Protein AF-A0A0M8WQP1-F1 (afdb_monomer_lite)

Structure (mmCIF, N/CA/C/O backbone):
data_AF-A0A0M8WQP1-F1
#
_entry.id   AF-A0A0M8WQP1-F1
#
loop_
_atom_site.group_PDB
_atom_site.id
_atom_site.type_symbol
_atom_site.label_atom_id
_atom_site.label_alt_id
_atom_site.label_comp_id
_atom_site.label_asym_id
_atom_site.label_entity_id
_atom_site.label_seq_id
_atom_site.pdbx_PDB_ins_code
_atom_site.Cartn_x
_atom_site.Cartn_y
_atom_site.Cartn_z
_atom_site.occupancy
_atom_site.B_iso_or_equiv
_atom_site.auth_seq_id
_atom_site.auth_comp_id
_atom_site.auth_asym_id
_atom_site.auth_atom_id
_atom_site.pdbx_PDB_model_num
ATOM 1 N N . MET A 1 1 ? 67.702 8.028 25.833 1.00 37.06 1 MET A N 1
ATOM 2 C CA . MET A 1 1 ? 66.998 8.986 26.707 1.00 37.06 1 MET A CA 1
ATOM 3 C C . MET A 1 1 ? 65.674 9.321 26.037 1.00 37.06 1 MET A C 1
ATOM 5 O O . MET A 1 1 ? 65.699 9.980 25.015 1.00 37.06 1 MET A O 1
ATOM 9 N N . ARG A 1 2 ? 64.598 8.787 26.630 1.00 39.31 2 ARG A N 1
ATOM 10 C CA . ARG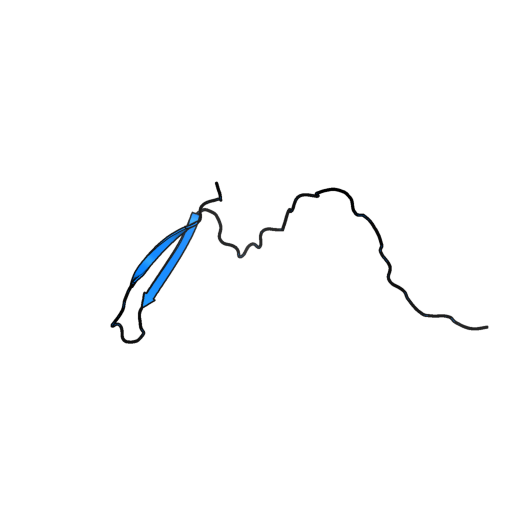 A 1 2 ? 63.164 9.122 26.553 1.00 39.31 2 ARG A CA 1
ATOM 11 C C . ARG A 1 2 ? 62.395 9.042 25.228 1.00 39.31 2 ARG A C 1
ATOM 13 O O . ARG A 1 2 ? 62.635 9.775 24.278 1.00 39.31 2 ARG A O 1
ATOM 20 N N . ASP A 1 3 ? 61.399 8.169 25.321 1.00 42.56 3 ASP A N 1
ATOM 21 C CA . ASP A 1 3 ? 60.163 8.038 24.565 1.00 42.56 3 ASP A CA 1
ATOM 22 C C . ASP A 1 3 ? 59.420 9.366 24.369 1.00 42.56 3 ASP A C 1
ATOM 24 O O . ASP A 1 3 ? 59.408 10.223 25.257 1.00 42.56 3 ASP A O 1
ATOM 28 N N . ALA A 1 4 ? 58.711 9.472 23.246 1.00 45.72 4 ALA A N 1
ATOM 29 C CA . ALA A 1 4 ? 57.502 10.277 23.144 1.00 45.72 4 ALA A CA 1
ATOM 30 C C . ALA A 1 4 ? 56.519 9.586 22.187 1.00 45.72 4 ALA A C 1
ATOM 32 O O . ALA A 1 4 ? 56.663 9.639 20.966 1.00 45.72 4 ALA A O 1
ATOM 33 N N . ASP A 1 5 ? 55.542 8.912 22.786 1.00 47.00 5 ASP A N 1
ATOM 34 C CA . ASP A 1 5 ? 54.230 8.646 22.206 1.00 47.00 5 ASP A CA 1
ATOM 35 C C . ASP A 1 5 ? 53.362 9.915 22.331 1.00 47.00 5 ASP A C 1
ATOM 37 O O . ASP A 1 5 ? 53.475 10.628 23.329 1.00 47.00 5 ASP A O 1
ATOM 41 N N . VAL A 1 6 ? 52.556 10.206 21.303 1.00 52.97 6 VAL A N 1
ATOM 42 C CA . VAL A 1 6 ? 51.119 10.566 21.359 1.00 52.97 6 VAL A CA 1
ATOM 43 C C . VAL A 1 6 ? 50.630 10.855 19.918 1.00 52.97 6 VAL A C 1
ATOM 45 O O . VAL A 1 6 ? 51.256 11.639 19.196 1.00 52.97 6 VAL A O 1
ATOM 48 N N . PRO A 1 7 ? 49.510 10.248 19.473 1.00 48.03 7 PRO A N 1
ATOM 49 C CA . PRO A 1 7 ? 49.035 10.280 18.092 1.00 48.03 7 PRO A CA 1
ATOM 50 C C . PRO A 1 7 ? 48.078 11.450 17.813 1.00 48.03 7 PRO A C 1
ATOM 52 O O . PRO A 1 7 ? 47.316 11.880 18.674 1.00 48.03 7 PRO A O 1
ATOM 55 N N . GLY A 1 8 ? 48.051 11.917 16.563 1.00 39.03 8 GLY A N 1
ATOM 56 C CA . GLY A 1 8 ? 47.115 12.942 16.098 1.00 39.03 8 GLY A CA 1
ATOM 57 C C . GLY A 1 8 ? 46.661 12.662 14.673 1.00 39.03 8 GLY A C 1
ATOM 58 O O . GLY A 1 8 ? 47.346 13.001 13.712 1.00 39.03 8 GLY A O 1
ATOM 59 N N . GLY A 1 9 ? 45.507 12.006 14.547 1.00 49.53 9 GLY A N 1
ATOM 60 C CA . GLY A 1 9 ? 44.828 11.774 13.280 1.00 49.53 9 GLY A CA 1
ATOM 61 C C . GLY A 1 9 ? 44.459 13.089 12.599 1.00 49.53 9 GLY A C 1
ATOM 62 O O . GLY A 1 9 ? 43.683 13.881 13.120 1.00 49.53 9 GLY A O 1
ATOM 63 N N . GLY A 1 10 ? 44.996 13.294 11.403 1.00 40.56 10 GLY A N 1
ATOM 64 C CA . GLY A 1 10 ? 44.653 14.416 10.541 1.00 40.56 10 GLY A CA 1
ATOM 65 C C . GLY A 1 10 ? 44.812 14.009 9.087 1.00 40.56 10 GLY A C 1
ATOM 66 O O . GLY A 1 10 ? 45.797 14.355 8.443 1.00 40.56 10 GLY A O 1
ATOM 67 N N . LYS A 1 11 ? 43.866 13.230 8.552 1.00 44.69 11 LYS A N 1
ATOM 68 C CA . LYS A 1 11 ? 43.725 13.090 7.098 1.00 44.69 11 LYS A CA 1
ATOM 69 C C . LYS A 1 11 ? 42.884 14.265 6.610 1.00 44.69 11 LYS A C 1
ATOM 71 O O . LYS A 1 11 ? 41.666 14.178 6.541 1.00 44.69 11 LYS A O 1
ATOM 76 N N . ALA A 1 12 ? 43.543 15.377 6.309 1.00 49.66 12 ALA A N 1
ATOM 77 C CA . ALA A 1 12 ? 42.946 16.448 5.527 1.00 49.66 12 ALA A CA 1
ATOM 78 C C . ALA A 1 12 ? 43.215 16.166 4.047 1.00 49.66 12 ALA A C 1
ATOM 80 O O . ALA A 1 12 ? 44.365 16.297 3.642 1.00 49.66 12 ALA A O 1
ATOM 81 N N . VAL A 1 13 ? 42.207 15.795 3.244 1.00 44.62 13 VAL A N 1
ATOM 82 C CA . VAL A 1 13 ? 42.300 15.916 1.775 1.00 44.62 13 VAL A CA 1
ATOM 83 C C . VAL A 1 13 ? 4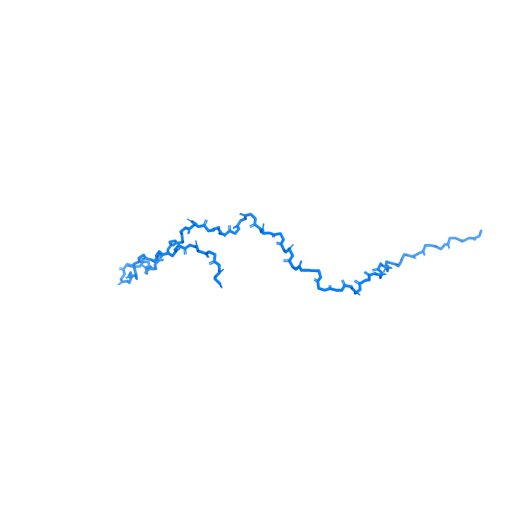0.915 16.085 1.126 1.00 44.62 13 VAL A C 1
ATOM 85 O O . VAL A 1 13 ? 40.118 15.154 1.121 1.00 44.62 13 VAL A O 1
ATOM 88 N N . GLY A 1 14 ? 40.695 17.247 0.496 1.00 39.22 14 GLY A N 1
ATOM 89 C CA . GLY A 1 14 ? 40.041 17.332 -0.819 1.00 39.22 14 GLY A CA 1
ATOM 90 C C . GLY A 1 14 ? 38.574 17.764 -0.889 1.00 39.22 14 GLY A C 1
ATOM 91 O O . GLY A 1 14 ? 37.694 16.930 -1.064 1.00 39.22 14 GLY A O 1
ATOM 92 N N . LEU A 1 15 ? 38.323 19.077 -0.906 1.00 54.91 15 LEU A N 1
ATOM 93 C CA . LEU A 1 15 ? 37.126 19.652 -1.528 1.00 54.91 15 LEU A CA 1
ATOM 94 C C . LEU A 1 15 ? 37.370 19.696 -3.052 1.00 54.91 15 LEU A C 1
ATOM 96 O O . LEU A 1 15 ? 38.106 20.562 -3.523 1.00 54.91 15 LEU A O 1
ATOM 100 N N . LEU A 1 16 ? 36.824 18.744 -3.821 1.00 46.81 16 LEU A N 1
ATOM 101 C CA . LEU A 1 16 ? 36.947 18.725 -5.287 1.00 46.81 16 LEU A CA 1
ATOM 102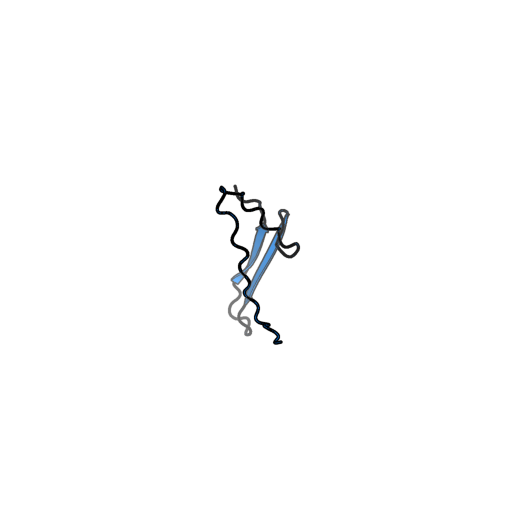 C C . LEU A 1 16 ? 35.648 18.235 -5.965 1.00 46.81 16 LEU A C 1
ATOM 104 O O . LEU A 1 16 ? 35.444 17.040 -6.130 1.00 46.81 16 LEU A O 1
ATOM 108 N N . GLY A 1 17 ? 34.807 19.187 -6.393 1.00 47.31 17 GLY A N 1
ATOM 109 C CA . GLY A 1 17 ? 33.723 19.013 -7.379 1.00 47.31 17 GLY A CA 1
ATOM 110 C C . GLY A 1 17 ? 32.474 18.231 -6.929 1.00 47.31 17 GLY A C 1
ATOM 111 O O . GLY A 1 17 ? 32.534 17.462 -5.974 1.00 47.31 17 GLY A O 1
ATOM 112 N N . PRO A 1 18 ? 31.314 18.401 -7.603 1.00 52.03 18 PRO A N 1
ATOM 113 C CA . PRO A 1 18 ? 30.133 17.588 -7.345 1.00 52.03 18 PRO A CA 1
ATOM 114 C C . PRO A 1 18 ? 30.377 16.193 -7.927 1.00 52.03 18 PRO A C 1
ATOM 116 O O . PRO A 1 18 ? 29.919 15.864 -9.019 1.00 52.03 18 PRO A O 1
ATOM 119 N N . SER A 1 19 ? 31.138 15.364 -7.218 1.00 51.88 19 SER A N 1
ATOM 120 C CA . SER A 1 19 ? 31.124 13.921 -7.427 1.00 51.88 19 SER A CA 1
ATOM 121 C C . SER A 1 19 ? 29.701 13.453 -7.142 1.00 51.88 19 SER A C 1
ATOM 123 O O . SER A 1 19 ? 29.294 13.323 -5.986 1.00 51.88 19 SER A O 1
ATOM 125 N N . GLY A 1 20 ? 28.930 13.332 -8.225 1.00 47.94 20 GLY A N 1
ATOM 126 C CA . GLY A 1 20 ? 27.522 12.989 -8.236 1.00 47.94 20 GLY A CA 1
ATOM 127 C C . GLY A 1 20 ? 27.235 11.831 -7.295 1.00 47.94 20 GLY A C 1
ATOM 128 O O . GLY A 1 20 ? 27.911 10.805 -7.305 1.00 47.94 20 GLY A O 1
ATOM 129 N N . LEU A 1 21 ? 26.227 12.069 -6.468 1.00 40.47 21 LEU A N 1
ATOM 130 C CA . LEU A 1 21 ? 25.587 11.174 -5.522 1.00 40.47 21 LEU A CA 1
ATOM 131 C C . LEU A 1 21 ? 25.275 9.806 -6.151 1.00 40.47 21 LEU A C 1
ATOM 133 O O . LEU A 1 21 ? 24.140 9.535 -6.522 1.00 40.47 21 LEU A O 1
ATOM 137 N N . SER A 1 22 ? 26.246 8.902 -6.229 1.00 57.03 22 SER A N 1
ATOM 138 C CA . SER A 1 22 ? 25.939 7.479 -6.346 1.00 57.03 22 SER A CA 1
ATOM 139 C C . SER A 1 22 ? 25.831 6.925 -4.935 1.00 57.03 22 SER A C 1
ATOM 141 O O . SER A 1 22 ? 26.701 6.189 -4.468 1.00 57.03 22 SER A O 1
ATOM 143 N N . GLN A 1 23 ? 24.765 7.310 -4.226 1.00 59.16 23 GLN A N 1
ATOM 144 C CA . GLN A 1 23 ? 24.357 6.527 -3.068 1.00 59.16 23 GLN A CA 1
ATOM 145 C C . GLN A 1 23 ? 24.103 5.102 -3.566 1.00 59.16 23 GLN A C 1
ATOM 147 O O . GLN A 1 23 ? 23.339 4.894 -4.509 1.00 59.16 23 GLN A O 1
ATOM 152 N N . ALA A 1 24 ? 24.778 4.119 -2.970 1.00 57.09 24 ALA A N 1
ATOM 153 C CA . ALA A 1 24 ? 24.483 2.725 -3.255 1.00 57.09 24 ALA A CA 1
ATOM 154 C C . ALA A 1 24 ? 23.002 2.486 -2.931 1.00 57.09 24 ALA A C 1
ATOM 156 O O . ALA A 1 24 ? 22.577 2.698 -1.792 1.00 57.09 24 ALA A O 1
ATOM 157 N N . LYS A 1 25 ? 22.206 2.091 -3.933 1.00 67.25 25 LYS A N 1
ATOM 158 C CA . LYS A 1 25 ? 20.801 1.739 -3.713 1.00 67.25 25 LYS A CA 1
ATOM 159 C C . LYS A 1 25 ? 20.778 0.580 -2.720 1.00 67.25 25 LYS A C 1
ATOM 161 O O . LYS A 1 25 ? 21.329 -0.486 -2.999 1.00 67.25 25 LYS A O 1
ATOM 166 N N . ASN A 1 26 ? 20.195 0.801 -1.543 1.00 62.06 26 ASN A N 1
ATOM 167 C CA . ASN A 1 26 ? 20.000 -0.276 -0.587 1.00 62.06 26 ASN A CA 1
ATOM 168 C C . ASN A 1 26 ? 19.126 -1.330 -1.276 1.00 62.06 26 ASN A C 1
ATOM 170 O O . ASN A 1 26 ? 18.042 -1.010 -1.758 1.00 62.06 26 ASN A O 1
ATOM 174 N N . ARG A 1 27 ? 19.603 -2.577 -1.343 1.00 66.50 27 ARG A N 1
ATOM 175 C CA . ARG A 1 27 ? 18.875 -3.680 -1.989 1.00 66.50 27 ARG A CA 1
ATOM 176 C C . ARG A 1 27 ? 17.474 -3.870 -1.396 1.00 66.50 27 ARG A C 1
ATOM 178 O O . ARG A 1 27 ? 16.602 -4.384 -2.081 1.00 66.50 27 ARG A O 1
ATOM 185 N N . HIS A 1 28 ? 17.279 -3.448 -0.149 1.00 76.69 28 HIS A N 1
ATOM 186 C CA . HIS A 1 28 ? 16.016 -3.538 0.575 1.00 76.69 28 HIS A CA 1
ATOM 187 C C . HIS A 1 28 ? 15.012 -2.422 0.253 1.00 76.69 28 HIS A C 1
ATOM 189 O O . HIS A 1 28 ? 13.942 -2.398 0.853 1.00 76.69 28 HIS A O 1
ATOM 195 N N . TYR A 1 29 ? 15.337 -1.485 -0.640 1.00 83.75 29 TYR A N 1
ATOM 196 C CA . TYR A 1 29 ? 14.339 -0.547 -1.148 1.00 83.75 29 TYR A CA 1
ATOM 197 C C . TYR A 1 29 ? 13.399 -1.215 -2.145 1.00 83.75 29 TYR A C 1
ATOM 199 O O . TYR A 1 29 ? 13.735 -2.245 -2.726 1.00 83.75 29 TYR A O 1
ATOM 207 N N . LEU A 1 30 ? 12.232 -0.598 -2.314 1.00 87.06 30 LEU A N 1
ATOM 208 C CA . LEU A 1 30 ? 11.267 -0.979 -3.333 1.00 87.06 30 LEU A CA 1
ATOM 209 C C . LEU A 1 30 ? 11.821 -0.647 -4.722 1.00 87.06 30 LEU A C 1
ATOM 211 O O . LEU A 1 30 ? 12.488 0.377 -4.904 1.00 87.06 30 LEU A O 1
ATOM 215 N N . HIS A 1 31 ? 11.542 -1.515 -5.682 1.00 86.69 31 HIS A N 1
ATOM 216 C CA . HIS A 1 31 ? 11.968 -1.404 -7.073 1.00 86.69 31 HIS A CA 1
ATOM 217 C C . HIS A 1 31 ? 10.773 -1.092 -7.971 1.00 86.69 31 HIS A C 1
ATOM 219 O O . HIS A 1 31 ? 9.621 -1.307 -7.592 1.00 86.69 31 HIS A O 1
ATOM 225 N N . ALA A 1 32 ? 11.053 -0.575 -9.169 1.00 85.94 32 ALA A N 1
ATOM 226 C CA . ALA A 1 32 ? 10.040 -0.487 -10.212 1.00 85.94 32 ALA A CA 1
ATOM 227 C C . ALA A 1 32 ? 9.423 -1.882 -10.423 1.00 85.94 32 ALA A C 1
ATOM 229 O O . ALA A 1 32 ? 10.155 -2.871 -10.440 1.00 85.94 32 ALA A O 1
ATOM 230 N N . ASP A 1 33 ? 8.093 -1.928 -10.520 1.00 86.31 33 ASP A N 1
ATOM 231 C CA . ASP A 1 33 ? 7.229 -3.124 -10.557 1.00 86.31 33 ASP A CA 1
ATOM 232 C C . ASP A 1 33 ? 6.806 -3.716 -9.199 1.00 86.31 33 ASP A C 1
ATOM 234 O O . ASP A 1 33 ? 5.910 -4.567 -9.162 1.00 86.31 33 ASP A O 1
ATOM 238 N N . ASP A 1 34 ? 7.334 -3.229 -8.072 1.00 91.44 34 ASP A N 1
ATOM 239 C CA . ASP A 1 34 ? 6.760 -3.571 -6.768 1.00 91.44 34 ASP A CA 1
ATOM 240 C C . ASP A 1 34 ? 5.354 -2.966 -6.612 1.00 91.44 34 ASP A C 1
ATOM 242 O O . ASP A 1 34 ? 5.053 -1.875 -7.102 1.00 91.44 34 ASP A O 1
ATOM 246 N N . VAL A 1 35 ? 4.478 -3.652 -5.874 1.00 94.19 35 VAL A N 1
ATOM 247 C CA . VAL A 1 35 ? 3.140 -3.149 -5.530 1.00 94.19 35 VAL A CA 1
ATOM 248 C C . VAL A 1 35 ? 3.012 -3.037 -4.021 1.00 94.19 35 VAL A C 1
ATOM 250 O O . VAL A 1 35 ? 3.080 -4.030 -3.296 1.00 94.19 35 VAL A O 1
ATOM 253 N N . ILE A 1 36 ? 2.768 -1.819 -3.547 1.00 93.12 36 ILE A N 1
ATOM 254 C CA . ILE A 1 36 ? 2.461 -1.552 -2.145 1.00 93.12 36 ILE A CA 1
ATOM 255 C C . ILE A 1 36 ? 0.968 -1.798 -1.940 1.00 93.12 36 ILE A C 1
ATOM 257 O O . ILE A 1 36 ? 0.137 -1.223 -2.647 1.00 93.12 36 ILE A O 1
ATOM 261 N N . THR A 1 37 ? 0.637 -2.636 -0.958 1.00 96.31 37 THR A N 1
ATOM 262 C CA . THR A 1 37 ? -0.740 -2.844 -0.499 1.00 96.31 37 THR A CA 1
ATOM 263 C C . THR A 1 37 ? -0.868 -2.394 0.950 1.00 96.31 37 THR A C 1
ATOM 265 O O . THR A 1 37 ? -0.001 -2.685 1.775 1.00 96.31 37 THR A O 1
ATOM 268 N N . ALA A 1 38 ? -1.924 -1.646 1.256 1.00 95.00 38 ALA A N 1
ATOM 269 C CA . ALA A 1 38 ? -2.208 -1.179 2.607 1.00 95.00 38 ALA A CA 1
ATOM 270 C C . ALA A 1 38 ? -3.707 -1.262 2.885 1.00 95.00 38 ALA A C 1
ATOM 272 O O . ALA A 1 38 ? -4.521 -0.956 2.019 1.00 95.00 38 ALA A O 1
ATOM 273 N N . THR A 1 39 ? -4.064 -1.655 4.103 1.00 95.81 39 THR A N 1
ATOM 274 C CA . THR A 1 39 ? -5.442 -1.646 4.601 1.00 95.81 39 THR A CA 1
ATOM 275 C C . THR A 1 39 ? -5.480 -0.893 5.920 1.00 95.81 39 THR A C 1
ATOM 277 O O . THR A 1 39 ? -4.509 -0.904 6.682 1.00 95.81 39 THR A O 1
ATOM 280 N N . ILE A 1 40 ? -6.587 -0.204 6.186 1.00 94.81 40 ILE A N 1
ATOM 281 C CA . ILE A 1 40 ? -6.817 0.469 7.463 1.00 94.81 40 ILE A CA 1
ATOM 282 C C . ILE A 1 40 ? -8.193 0.055 7.951 1.00 94.81 40 ILE A C 1
ATOM 284 O O . ILE A 1 40 ? -9.204 0.437 7.368 1.00 94.81 40 ILE A O 1
ATOM 288 N N . ALA A 1 41 ? -8.209 -0.682 9.054 1.00 96.94 41 ALA A N 1
ATOM 289 C CA . ALA A 1 41 ? -9.426 -1.041 9.753 1.00 96.94 41 ALA A CA 1
ATOM 290 C C . ALA A 1 41 ? -9.269 -0.764 11.249 1.00 96.94 41 ALA A C 1
ATOM 292 O O . ALA A 1 41 ? -8.179 -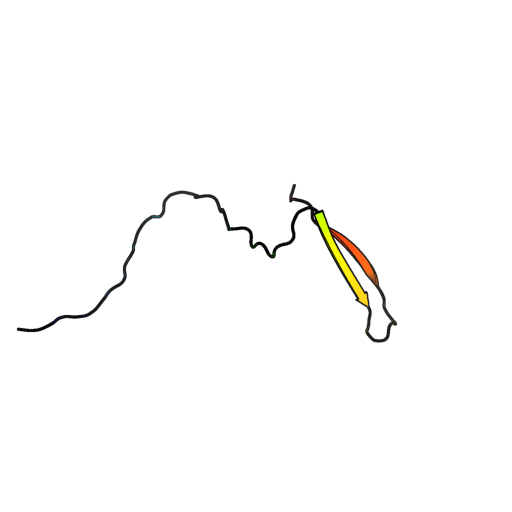0.909 11.814 1.00 96.94 41 ALA A O 1
ATOM 293 N N . THR A 1 42 ? -10.356 -0.371 11.911 1.00 97.50 42 THR A N 1
ATOM 294 C CA . THR A 1 42 ? -10.393 -0.401 13.374 1.00 97.50 42 THR A CA 1
ATOM 295 C C . THR A 1 42 ? -10.476 -1.848 13.843 1.00 97.50 42 THR A C 1
ATOM 297 O O . THR A 1 42 ? -11.104 -2.689 13.206 1.00 97.50 42 THR A O 1
ATOM 300 N N . ALA A 1 43 ? -9.863 -2.155 14.987 1.00 96.25 43 ALA A N 1
ATOM 301 C CA . ALA A 1 43 ? -9.859 -3.517 15.526 1.00 96.25 43 ALA A CA 1
ATOM 302 C C . ALA A 1 43 ? -11.272 -4.053 15.833 1.00 96.25 43 ALA A C 1
ATOM 304 O O . ALA A 1 43 ? -11.488 -5.260 15.820 1.00 96.25 43 ALA A O 1
ATOM 305 N N . ASP A 1 44 ? -12.233 -3.160 16.096 1.00 96.00 44 ASP A N 1
ATOM 306 C CA . ASP A 1 44 ? -13.644 -3.503 16.298 1.00 96.00 44 ASP A CA 1
ATOM 307 C C . ASP A 1 44 ? -14.439 -3.643 14.985 1.00 96.00 44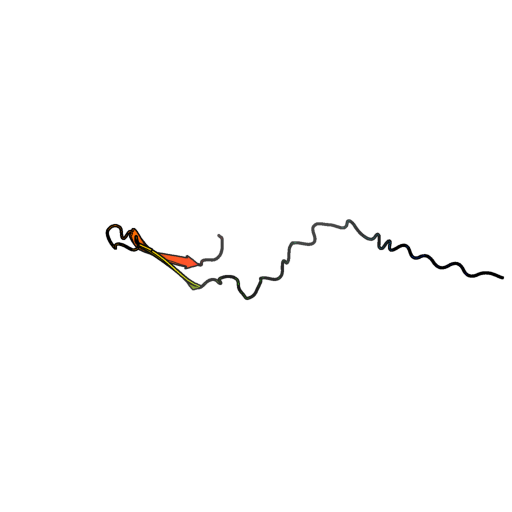 ASP A C 1
ATOM 309 O O . ASP A 1 44 ? -15.640 -3.905 15.021 1.00 96.00 44 ASP A O 1
ATOM 313 N N . GLY A 1 45 ? -13.787 -3.455 13.833 1.00 93.38 45 GLY A N 1
ATOM 314 C CA . GLY A 1 45 ? -14.359 -3.629 12.4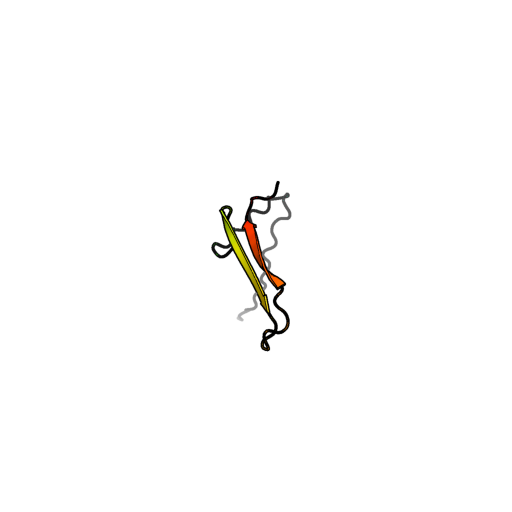98 1.00 93.38 45 GLY A CA 1
ATOM 315 C C . GLY A 1 45 ? -15.392 -2.578 12.094 1.00 93.38 45 GLY A C 1
ATOM 316 O O . GLY A 1 45 ? -16.021 -2.714 11.050 1.00 93.38 45 GLY A O 1
ATOM 317 N N . ARG A 1 46 ? -15.606 -1.534 12.902 1.00 96.69 46 ARG A N 1
ATOM 318 C CA . ARG A 1 46 ? -16.600 -0.494 12.598 1.00 96.69 46 ARG A CA 1
ATOM 319 C C . ARG A 1 46 ? -16.185 0.434 11.469 1.00 96.69 46 ARG A C 1
ATOM 321 O O . ARG A 1 46 ? -17.050 0.994 10.801 1.00 96.69 46 ARG A O 1
ATOM 328 N N . ILE A 1 47 ? -14.885 0.632 11.301 1.00 96.69 47 ILE A N 1
ATOM 329 C CA . ILE A 1 47 ? -14.325 1.421 10.214 1.00 96.69 47 ILE A CA 1
ATOM 330 C C . ILE A 1 47 ? -13.409 0.502 9.428 1.00 96.69 47 ILE A C 1
ATOM 332 O O . ILE A 1 47 ? -12.478 -0.072 9.988 1.00 96.69 47 ILE A O 1
ATOM 336 N N . ASP A 1 48 ? -13.665 0.423 8.132 1.00 96.12 48 ASP A N 1
ATOM 337 C CA . ASP A 1 48 ? -12.778 -0.175 7.149 1.00 96.12 48 ASP A CA 1
ATOM 338 C C . ASP A 1 48 ? -12.662 0.813 5.989 1.00 96.12 48 ASP A C 1
ATOM 340 O O . ASP A 1 48 ? -13.665 1.212 5.393 1.00 96.12 48 ASP A O 1
ATOM 344 N N . LEU A 1 49 ? -11.441 1.273 5.730 1.00 96.19 49 LEU A N 1
ATOM 345 C CA . LEU A 1 49 ? -11.149 2.202 4.639 1.00 96.19 49 LEU A CA 1
ATOM 346 C C . LEU A 1 49 ? -10.810 1.470 3.333 1.00 96.19 49 LEU A C 1
ATOM 348 O O . LEU A 1 49 ? -10.536 2.119 2.324 1.00 96.19 49 LEU A O 1
ATOM 352 N N . GLY A 1 50 ? -10.855 0.137 3.339 1.00 94.69 50 GLY A N 1
ATOM 353 C CA . GLY A 1 50 ? -10.572 -0.709 2.195 1.00 94.69 50 GLY A CA 1
ATOM 354 C C . GLY A 1 50 ? -9.079 -0.889 1.927 1.00 94.69 50 GLY A C 1
ATOM 355 O O . GLY A 1 50 ? -8.213 -0.579 2.750 1.00 94.69 50 GLY A O 1
ATOM 356 N N . GLU A 1 51 ? -8.782 -1.433 0.748 1.00 97.31 51 GLU A N 1
ATOM 357 C CA . GLU A 1 51 ? -7.425 -1.716 0.284 1.00 97.31 51 GLU A CA 1
ATOM 358 C C . GLU A 1 51 ? -6.921 -0.600 -0.637 1.00 97.31 51 GLU A C 1
ATOM 360 O O . GLU A 1 51 ? -7.500 -0.326 -1.690 1.00 97.31 51 GLU A O 1
ATOM 365 N N . GLN A 1 52 ? -5.793 0.007 -0.274 1.00 97.31 52 GLN A N 1
ATOM 366 C CA . GLN A 1 52 ? -5.000 0.823 -1.181 1.00 97.31 52 GLN A CA 1
ATOM 367 C C . GLN A 1 52 ? -3.988 -0.060 -1.909 1.00 97.31 52 GLN A C 1
ATOM 369 O O . GLN A 1 52 ? -3.242 -0.816 -1.284 1.00 97.31 52 GLN A O 1
ATOM 374 N N . ARG A 1 53 ? -3.908 0.113 -3.230 1.00 96.38 53 ARG A N 1
ATOM 375 C CA . ARG A 1 53 ? -2.869 -0.464 -4.086 1.00 96.38 53 ARG A CA 1
ATOM 376 C C . ARG A 1 53 ? -2.113 0.638 -4.803 1.00 96.38 53 ARG A C 1
ATOM 378 O O . ARG A 1 53 ? -2.722 1.461 -5.483 1.00 96.38 53 ARG A O 1
ATOM 385 N N . THR A 1 54 ? -0.792 0.641 -4.680 1.00 94.94 54 THR A N 1
ATOM 386 C CA . THR A 1 54 ? 0.062 1.635 -5.337 1.00 94.94 54 THR A CA 1
ATOM 387 C C . THR A 1 54 ? 1.248 0.937 -5.999 1.00 94.94 54 THR A C 1
ATOM 389 O O . THR A 1 54 ? 2.107 0.419 -5.283 1.00 94.94 54 THR A O 1
ATOM 392 N N . PRO A 1 55 ? 1.301 0.885 -7.343 1.00 94.44 55 PRO A N 1
ATOM 393 C CA . PRO A 1 55 ? 2.482 0.397 -8.039 1.00 94.44 55 PRO A CA 1
ATOM 394 C C . PRO A 1 55 ? 3.638 1.385 -7.862 1.00 94.44 55 PRO A C 1
ATOM 396 O O . PRO A 1 55 ? 3.445 2.602 -7.914 1.00 94.44 55 PRO A O 1
ATOM 399 N N . VAL A 1 56 ? 4.839 0.857 -7.661 1.00 92.94 56 VAL A N 1
ATOM 400 C CA . VAL A 1 56 ? 6.073 1.635 -7.626 1.00 92.94 56 VAL A CA 1
ATOM 401 C C . VAL A 1 56 ? 6.529 1.852 -9.062 1.00 92.94 56 VAL A C 1
ATOM 403 O O . VAL A 1 56 ? 6.759 0.903 -9.810 1.00 92.94 56 VAL A O 1
ATOM 406 N N . MET A 1 57 ? 6.644 3.120 -9.446 1.00 89.50 57 MET A N 1
ATOM 407 C CA . MET A 1 57 ? 7.165 3.540 -10.743 1.00 89.50 57 MET A CA 1
ATOM 408 C C . MET A 1 57 ? 8.410 4.392 -10.521 1.00 89.50 57 MET A C 1
ATOM 410 O O . MET A 1 57 ? 8.537 5.051 -9.484 1.00 89.50 57 MET A O 1
ATOM 414 N N . ASP A 1 58 ? 9.320 4.388 -11.491 1.00 84.19 58 ASP A N 1
ATOM 415 C CA . ASP A 1 58 ? 10.448 5.313 -11.473 1.00 84.19 58 ASP A CA 1
ATOM 416 C C . ASP A 1 58 ? 9.950 6.765 -11.448 1.00 84.19 58 ASP A C 1
ATOM 418 O O . ASP A 1 58 ? 8.914 7.105 -12.028 1.00 84.19 58 ASP A O 1
ATOM 422 N N . ALA A 1 59 ? 10.696 7.628 -10.757 1.00 73.12 59 ALA A N 1
ATOM 423 C CA . ALA A 1 59 ? 10.419 9.057 -10.761 1.00 73.12 59 ALA A CA 1
ATOM 424 C C . ALA A 1 59 ? 10.595 9.609 -12.185 1.00 73.12 59 ALA A C 1
ATOM 426 O O . ALA A 1 59 ? 11.614 9.347 -12.828 1.00 73.12 59 ALA A O 1
ATOM 427 N N . GLN A 1 60 ? 9.591 10.349 -12.656 1.00 63.38 60 GLN A N 1
ATOM 428 C CA . GLN A 1 60 ? 9.605 11.038 -13.949 1.00 63.38 60 GLN A CA 1
ATOM 429 C C . GLN A 1 60 ? 10.411 12.336 -13.892 1.00 63.38 60 GLN A C 1
ATOM 431 O O . GLN A 1 60 ? 10.377 13.007 -12.834 1.00 63.38 60 GLN A O 1
#

Secondary structure (DSSP, 8-state):
----------------S-----PPPPTTS--TT-EEEEEEE-TTSS-EEEEEEEE-----

Sequence (60 aa):
MRDADVPGGGKAVGLLGPSGLSQAKNRHYLHADDVITATIATADGRIDLGEQRTPVMDAQ

Foldseek 3Di:
DDDDDDDDDDPDDDPDDCPDDPPPPDPPDDDQQDKDKDWDADPVRPDTPDIDIDGDHDDD

Radius of gyration: 26.45 Å; chains: 1; bounding box: 84×23×41 Å

pLDDT: mean 72.36, std 22.33, range [37.06, 97.5]